Protein AF-A0A954M5F3-F1 (afdb_monomer_lite)

Structure (mmCIF, N/CA/C/O backbone):
data_AF-A0A954M5F3-F1
#
_entry.id   AF-A0A954M5F3-F1
#
loop_
_atom_site.group_PDB
_atom_site.id
_atom_site.type_symbol
_atom_site.label_atom_id
_atom_site.label_alt_id
_atom_site.label_comp_id
_atom_site.label_asym_id
_atom_site.label_entity_id
_atom_site.label_seq_id
_atom_site.pdbx_PDB_ins_code
_atom_site.Cartn_x
_atom_site.Cartn_y
_atom_site.Cartn_z
_atom_site.occupancy
_atom_site.B_iso_or_equiv
_atom_site.auth_seq_id
_atom_site.auth_comp_id
_atom_site.auth_asym_id
_atom_site.auth_atom_id
_atom_site.pdbx_PDB_model_num
ATOM 1 N N . MET A 1 1 ? 2.584 56.284 58.157 1.00 37.97 1 MET A N 1
ATOM 2 C CA . MET A 1 1 ? 2.270 57.717 57.967 1.00 37.97 1 MET A CA 1
ATOM 3 C C . MET A 1 1 ? 1.924 57.939 56.508 1.00 37.97 1 MET A C 1
ATOM 5 O O . MET A 1 1 ? 2.659 57.486 55.643 1.00 37.97 1 MET A O 1
ATOM 9 N N . ASN A 1 2 ? 0.748 58.523 56.285 1.00 37.66 2 ASN A N 1
ATOM 10 C CA . ASN A 1 2 ? 0.084 58.739 54.998 1.00 37.66 2 ASN A CA 1
ATOM 11 C C . ASN A 1 2 ? 0.812 59.746 54.096 1.00 37.66 2 ASN A C 1
ATOM 13 O O . ASN A 1 2 ? 1.402 60.685 54.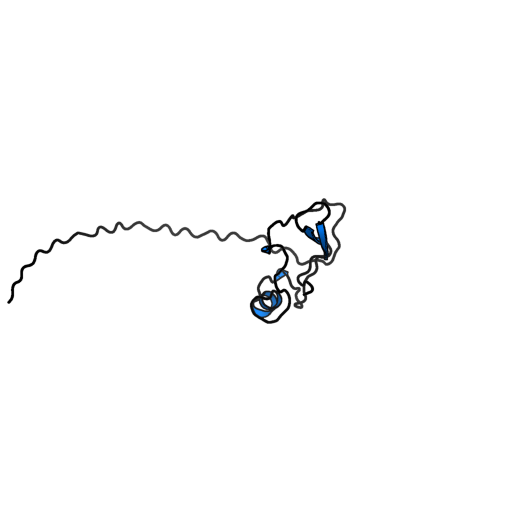619 1.00 37.66 2 ASN A O 1
ATOM 17 N N . CYS A 1 3 ? 0.663 59.585 52.773 1.00 41.09 3 CYS A N 1
ATOM 18 C CA . CYS A 1 3 ? 0.173 60.587 51.793 1.00 41.09 3 CYS A CA 1
ATOM 19 C C . CYS A 1 3 ? 0.577 60.130 50.375 1.00 41.09 3 CYS A C 1
ATOM 21 O O . CYS A 1 3 ? 1.760 60.043 50.076 1.00 41.09 3 CYS A O 1
ATOM 23 N N . ILE A 1 4 ? -0.336 59.643 49.521 1.00 51.84 4 ILE A N 1
ATOM 24 C CA . ILE A 1 4 ? -1.145 60.430 48.556 1.00 51.84 4 ILE A CA 1
ATOM 25 C C . ILE A 1 4 ? -0.235 61.398 47.770 1.00 51.84 4 ILE A C 1
ATOM 27 O O . ILE A 1 4 ? 0.339 62.308 48.353 1.00 51.84 4 ILE A O 1
ATOM 31 N N . THR A 1 5 ? -0.051 61.261 46.449 1.00 46.03 5 THR A N 1
ATOM 32 C CA . THR A 1 5 ? -0.895 61.962 45.459 1.00 46.03 5 THR A CA 1
ATOM 33 C C . THR A 1 5 ? -0.673 61.445 44.024 1.00 46.03 5 THR A C 1
ATOM 35 O O . THR A 1 5 ? 0.442 61.176 43.591 1.00 46.03 5 THR A O 1
ATOM 38 N N . ARG A 1 6 ? -1.795 61.348 43.303 1.00 52.12 6 ARG A N 1
ATOM 39 C CA . ARG A 1 6 ? -2.037 60.957 41.904 1.00 52.12 6 ARG A CA 1
ATOM 40 C C . ARG A 1 6 ? -1.247 61.769 40.866 1.00 52.12 6 ARG A C 1
ATOM 42 O O . ARG A 1 6 ? -1.208 62.988 40.998 1.00 52.12 6 ARG A O 1
ATOM 49 N N . ARG A 1 7 ? -0.882 61.148 39.732 1.00 55.53 7 ARG A N 1
ATOM 50 C CA . ARG A 1 7 ? -1.097 61.727 38.386 1.00 55.53 7 ARG A CA 1
ATOM 51 C C . ARG A 1 7 ? -1.461 60.640 37.375 1.00 55.53 7 ARG A C 1
ATOM 53 O O . ARG A 1 7 ? -0.730 59.685 37.152 1.00 55.53 7 ARG A O 1
ATOM 60 N N . ILE A 1 8 ? -2.651 60.822 36.821 1.00 56.78 8 ILE A N 1
ATOM 61 C CA . ILE A 1 8 ? -3.285 60.058 35.755 1.00 56.78 8 ILE A CA 1
ATOM 62 C C . ILE A 1 8 ? -2.664 60.539 34.440 1.00 56.78 8 ILE A C 1
ATOM 64 O O . ILE A 1 8 ? -2.683 61.738 34.173 1.00 56.78 8 ILE A O 1
ATOM 68 N N . ALA A 1 9 ? -2.129 59.628 33.632 1.00 51.31 9 ALA A N 1
ATOM 69 C CA . ALA A 1 9 ? -1.780 59.896 32.240 1.00 51.31 9 ALA A CA 1
ATOM 70 C C . ALA A 1 9 ? -2.332 58.754 31.381 1.00 51.31 9 ALA A C 1
ATOM 72 O O . ALA A 1 9 ? -1.705 57.721 31.159 1.00 51.31 9 ALA A O 1
ATOM 73 N N . THR A 1 10 ? -3.585 58.944 30.982 1.00 46.06 10 THR A N 1
ATOM 74 C CA . THR A 1 10 ? -4.350 58.133 30.040 1.00 46.06 10 THR A CA 1
ATOM 75 C C . THR A 1 10 ? -3.586 58.040 28.718 1.00 46.06 10 THR A C 1
ATOM 77 O O . THR A 1 10 ? -3.481 59.031 28.002 1.00 46.06 10 THR A O 1
ATOM 80 N N . THR A 1 11 ? -3.055 56.865 28.378 1.00 49.09 11 THR A N 1
ATOM 81 C CA . THR A 1 11 ? -2.537 56.615 27.025 1.00 49.09 11 THR A CA 1
ATOM 82 C C . THR A 1 11 ? -3.670 55.988 26.218 1.00 49.09 11 THR A C 1
ATOM 84 O O . THR A 1 11 ? -4.143 54.901 26.543 1.00 49.09 11 THR A O 1
ATOM 87 N N . ILE A 1 12 ? -4.178 56.729 25.236 1.00 56.12 12 ILE A N 1
ATOM 88 C CA . ILE A 1 12 ? -5.310 56.340 24.391 1.00 56.12 12 ILE A CA 1
ATOM 89 C C . ILE A 1 12 ? -4.874 55.185 23.479 1.00 56.12 12 ILE A C 1
ATOM 91 O O . ILE A 1 12 ? -3.973 55.332 22.658 1.00 56.12 12 ILE A O 1
ATOM 95 N N . LEU A 1 13 ? -5.530 54.037 23.639 1.00 48.88 13 LEU A N 1
ATOM 96 C CA . LEU A 1 13 ? -5.411 52.863 22.781 1.00 48.88 13 LEU A CA 1
ATOM 97 C C . LEU A 1 13 ? -6.199 53.109 21.483 1.00 48.88 13 LEU A C 1
ATOM 99 O O . LEU A 1 13 ? -7.428 53.092 21.493 1.00 48.88 13 LEU A O 1
ATOM 103 N N . ALA A 1 14 ? -5.508 53.339 20.367 1.00 50.41 14 ALA A N 1
ATOM 104 C CA . ALA A 1 14 ? -6.129 53.377 19.045 1.00 50.41 14 ALA A CA 1
ATOM 105 C C . ALA A 1 14 ? -6.202 51.949 18.472 1.00 50.41 14 ALA A C 1
ATOM 107 O O . ALA A 1 14 ? -5.208 51.419 17.981 1.00 50.41 14 ALA A O 1
ATOM 108 N N . ILE A 1 15 ? -7.373 51.310 18.554 1.00 56.50 15 ILE A N 1
ATOM 109 C CA . ILE A 1 15 ? -7.648 50.030 17.885 1.00 56.50 15 ILE A CA 1
ATOM 110 C C . ILE A 1 15 ? -8.109 50.341 16.458 1.00 56.50 15 ILE A C 1
ATOM 112 O O . ILE A 1 15 ? -9.234 50.790 16.245 1.00 56.50 15 ILE A O 1
ATOM 116 N N . ALA A 1 16 ? -7.235 50.123 15.476 1.00 57.59 16 ALA A N 1
ATOM 117 C CA . ALA A 1 16 ? -7.603 50.164 14.066 1.00 57.59 16 ALA A CA 1
ATOM 118 C C . ALA A 1 16 ? -8.442 48.921 13.720 1.00 57.59 16 ALA A C 1
ATOM 120 O O . ALA A 1 16 ? -7.958 47.791 13.791 1.00 57.59 16 ALA A O 1
ATOM 121 N N . LEU A 1 17 ? -9.710 49.129 13.361 1.00 54.84 17 LEU A N 1
ATOM 122 C CA . LEU A 1 17 ? -10.633 48.081 12.932 1.00 54.84 17 LEU A CA 1
ATOM 123 C C . LEU A 1 17 ? -10.321 47.699 11.471 1.00 54.84 17 LEU A C 1
ATOM 125 O O . LEU A 1 17 ? -10.834 48.310 10.538 1.00 54.84 17 LEU A O 1
ATOM 129 N N . PHE A 1 18 ? -9.442 46.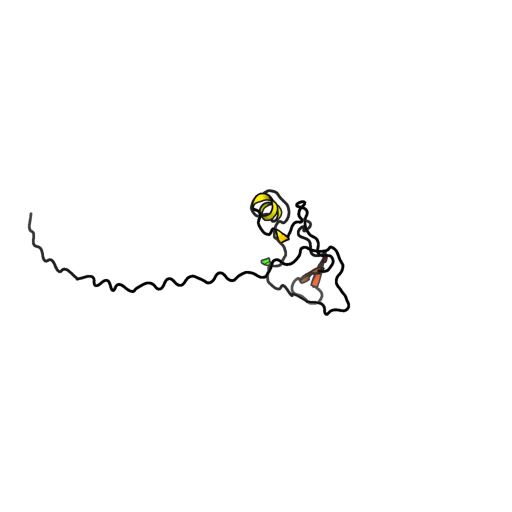717 11.265 1.00 54.72 18 PHE A N 1
ATOM 130 C CA . PHE A 1 18 ? -9.220 46.114 9.946 1.00 54.72 18 PHE A CA 1
ATOM 131 C C . PHE A 1 18 ? -10.348 45.109 9.646 1.00 54.72 18 PHE A C 1
ATOM 133 O O . PHE A 1 18 ? -10.530 44.170 10.425 1.00 54.72 18 PHE A O 1
ATOM 140 N N . PRO A 1 19 ? -11.113 45.256 8.547 1.00 51.34 19 PRO A N 1
ATOM 141 C CA . PRO A 1 19 ? -12.102 44.262 8.158 1.00 51.34 19 PRO A CA 1
ATOM 142 C C . PRO A 1 19 ? -11.376 42.986 7.724 1.00 51.34 19 PRO A C 1
ATOM 144 O O . PRO A 1 19 ? -10.662 42.959 6.722 1.00 51.34 19 PRO A O 1
ATOM 147 N N . SER A 1 20 ? -11.537 41.933 8.522 1.00 59.94 20 SER A N 1
ATOM 148 C CA . SER A 1 20 ? -10.996 40.608 8.240 1.00 59.94 20 SER A CA 1
ATOM 149 C C . SER A 1 20 ? -11.688 40.043 6.997 1.00 59.94 20 SER A C 1
ATOM 151 O O . SER A 1 20 ? -12.864 39.679 7.044 1.00 59.94 20 SER A O 1
ATOM 153 N N . LEU A 1 21 ? -10.974 40.003 5.868 1.00 57.16 21 LEU A N 1
ATOM 154 C CA . LEU A 1 21 ? -11.372 39.207 4.711 1.00 57.16 21 LEU A CA 1
ATOM 155 C C . LEU A 1 21 ? -11.446 37.742 5.154 1.00 57.16 21 LEU A C 1
ATOM 157 O O . LEU A 1 21 ? -10.421 37.109 5.407 1.00 57.16 21 LEU A O 1
ATOM 161 N N . LEU A 1 22 ? -12.662 37.202 5.237 1.00 58.34 22 LEU A N 1
ATOM 162 C CA . LEU A 1 22 ? -12.898 35.769 5.372 1.00 58.34 22 LEU A CA 1
ATOM 163 C C . LEU A 1 22 ? -12.453 35.083 4.075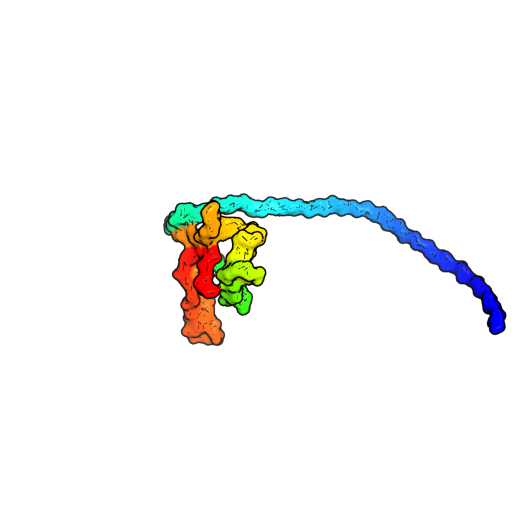 1.00 58.34 22 LEU A C 1
ATOM 165 O O . LEU A 1 22 ? -13.228 34.902 3.138 1.00 58.34 22 LEU A O 1
ATOM 169 N N . VAL A 1 23 ? -11.172 34.728 4.013 1.00 61.81 23 VAL A N 1
ATOM 170 C CA . VAL A 1 23 ? -10.645 33.791 3.024 1.00 61.81 23 VAL A CA 1
ATOM 171 C C . VAL A 1 23 ? -11.178 32.416 3.410 1.00 61.81 23 VAL A C 1
ATOM 173 O O . VAL A 1 23 ? -10.668 31.776 4.327 1.00 61.81 23 VAL A O 1
ATOM 176 N N . PHE A 1 24 ? -12.236 31.967 2.740 1.00 60.38 24 PHE A N 1
ATOM 177 C CA . PHE A 1 24 ? -12.631 30.565 2.789 1.00 60.38 24 PHE A CA 1
ATOM 178 C C . PHE A 1 24 ? -11.531 29.753 2.092 1.00 60.38 24 PHE A C 1
ATOM 180 O O . PHE A 1 24 ? -11.301 29.978 0.900 1.00 60.38 24 PHE A O 1
ATOM 187 N N . PRO A 1 25 ? -10.822 28.828 2.769 1.00 60.31 25 PRO A N 1
ATOM 188 C CA . PRO A 1 25 ? -9.984 27.882 2.053 1.00 60.31 25 PRO A CA 1
ATOM 189 C C . PRO A 1 25 ? -10.883 27.075 1.116 1.00 60.31 25 PRO A C 1
ATOM 191 O O . PRO A 1 25 ? -11.773 26.350 1.565 1.00 60.31 25 PRO A O 1
ATOM 194 N N . ALA A 1 26 ? -10.661 27.219 -0.191 1.00 58.88 26 ALA A N 1
ATOM 195 C CA . ALA A 1 26 ? -11.205 26.306 -1.178 1.00 58.88 26 ALA A CA 1
ATOM 196 C C . ALA A 1 26 ? -10.773 24.894 -0.768 1.00 58.88 26 ALA A C 1
ATOM 198 O O . ALA A 1 26 ? -9.586 24.559 -0.786 1.00 58.88 26 ALA A O 1
ATOM 199 N N . ARG A 1 27 ? -11.734 24.082 -0.323 1.00 57.06 27 ARG A N 1
ATOM 200 C CA . ARG A 1 27 ? -11.515 22.661 -0.084 1.00 57.06 27 ARG A CA 1
ATOM 201 C C . ARG A 1 27 ? -11.195 22.062 -1.443 1.00 57.06 27 ARG A C 1
ATOM 203 O O . ARG A 1 27 ? -12.077 21.976 -2.289 1.00 57.06 27 ARG A O 1
ATOM 210 N N . ALA A 1 28 ? -9.930 21.713 -1.659 1.00 55.28 28 ALA A N 1
ATOM 211 C CA . ALA A 1 28 ? -9.542 20.916 -2.808 1.00 55.28 28 ALA A CA 1
ATOM 212 C C . ALA A 1 28 ? -10.421 19.658 -2.804 1.00 55.28 28 ALA A C 1
ATOM 214 O O . ALA A 1 28 ? -10.374 18.874 -1.852 1.00 55.28 28 ALA A O 1
ATOM 215 N N . GLU A 1 29 ? -11.272 19.504 -3.819 1.00 55.38 29 GLU A N 1
ATOM 216 C CA . GLU A 1 29 ? -11.899 18.219 -4.097 1.00 55.38 29 GLU A CA 1
ATOM 217 C C . GLU A 1 29 ? -10.755 17.243 -4.355 1.00 55.38 29 GLU A C 1
ATOM 219 O O . GLU A 1 29 ? -9.974 17.393 -5.298 1.00 55.38 29 GLU A O 1
ATOM 224 N N . GLY A 1 30 ? -10.584 16.303 -3.423 1.00 58.03 30 GLY A N 1
ATOM 225 C CA . GLY A 1 30 ? -9.626 15.222 -3.579 1.00 58.03 30 GLY A CA 1
ATOM 226 C C . GLY A 1 30 ? -9.919 14.443 -4.864 1.00 58.03 30 GLY A C 1
ATOM 227 O O . GLY A 1 30 ? -11.030 14.523 -5.392 1.00 58.03 30 GLY A O 1
ATOM 228 N N . PRO A 1 31 ? -8.932 13.696 -5.385 1.00 53.72 31 PRO A N 1
ATOM 229 C CA . PRO A 1 31 ? -9.111 12.907 -6.598 1.00 53.72 31 PRO A CA 1
ATOM 230 C C . PRO A 1 31 ? -10.391 12.070 -6.509 1.00 53.72 31 PRO A C 1
ATOM 232 O O . PRO A 1 31 ? -10.685 11.512 -5.449 1.00 53.72 31 PRO A O 1
ATOM 235 N N . SER A 1 32 ? -11.140 12.000 -7.620 1.00 58.44 32 SER A N 1
ATOM 236 C CA . SER A 1 32 ? -12.315 11.133 -7.755 1.00 58.44 32 SER A CA 1
ATOM 237 C C . SER A 1 32 ? -11.993 9.767 -7.166 1.00 58.44 32 SER A C 1
ATOM 239 O O . SER A 1 32 ? -10.921 9.234 -7.471 1.00 58.44 32 SER A O 1
ATOM 241 N N . ALA A 1 33 ? -12.891 9.224 -6.340 1.00 66.69 33 ALA A N 1
ATOM 242 C CA . ALA A 1 33 ? -12.733 7.893 -5.768 1.00 66.69 33 ALA A CA 1
ATOM 243 C C . ALA A 1 33 ? -12.259 6.931 -6.867 1.00 66.69 33 ALA A C 1
ATOM 245 O O . ALA A 1 33 ? -12.926 6.768 -7.892 1.00 66.69 33 A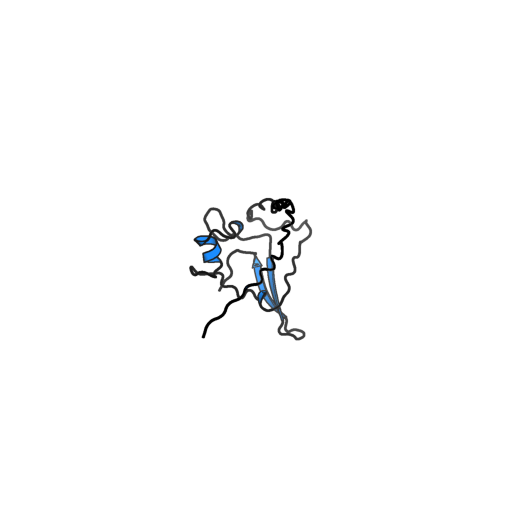LA A O 1
ATOM 246 N N . LEU A 1 34 ? -11.044 6.399 -6.706 1.00 71.75 34 LEU A N 1
ATOM 247 C CA . LEU A 1 34 ? -10.535 5.392 -7.626 1.00 71.75 34 LEU A CA 1
ATOM 248 C C . LEU A 1 34 ? -11.457 4.175 -7.513 1.00 71.75 34 LEU A C 1
ATOM 250 O O . LEU A 1 34 ? -11.897 3.877 -6.402 1.00 71.75 34 LEU A O 1
ATOM 254 N N . PRO A 1 35 ? -11.761 3.493 -8.628 1.00 80.25 35 PRO A N 1
ATOM 255 C CA . PRO A 1 35 ? -12.557 2.282 -8.560 1.00 80.25 35 PRO A CA 1
ATOM 256 C C . PRO A 1 35 ? -11.838 1.244 -7.699 1.00 80.25 35 PRO A C 1
ATOM 258 O O . PRO A 1 35 ? -10.600 1.170 -7.701 1.00 80.25 35 PRO A O 1
ATOM 261 N N . ASP A 1 36 ? -12.626 0.440 -6.994 1.00 83.44 36 ASP A N 1
ATOM 262 C CA . ASP A 1 36 ? -12.098 -0.679 -6.233 1.00 83.44 36 ASP A CA 1
ATOM 263 C C . ASP A 1 36 ? -11.355 -1.664 -7.147 1.00 83.44 36 ASP A C 1
ATOM 265 O O . ASP A 1 36 ? -11.605 -1.721 -8.359 1.00 83.44 36 ASP A O 1
ATOM 269 N N . PRO A 1 37 ? -10.410 -2.441 -6.593 1.00 87.50 37 PRO A N 1
ATOM 270 C CA . PRO A 1 37 ? -9.662 -3.420 -7.368 1.00 87.50 37 PRO A CA 1
ATOM 271 C C . PRO A 1 37 ? -10.595 -4.428 -8.041 1.00 87.50 37 PRO A C 1
ATOM 273 O O . PRO A 1 37 ? -11.338 -5.137 -7.372 1.00 87.50 37 PRO A O 1
ATOM 276 N N . ASP A 1 38 ? -10.503 -4.554 -9.364 1.00 87.69 38 ASP A N 1
ATOM 277 C CA . ASP A 1 38 ? -11.355 -5.456 -10.151 1.00 87.69 38 ASP A CA 1
ATOM 278 C C . ASP A 1 38 ? -10.864 -6.918 -10.164 1.00 87.69 38 ASP A C 1
ATOM 280 O O . ASP A 1 38 ? -11.440 -7.775 -10.837 1.00 87.69 38 ASP A O 1
ATOM 284 N N . GLY A 1 39 ? -9.774 -7.203 -9.444 1.00 88.94 39 GLY A N 1
ATOM 285 C CA . GLY A 1 39 ? -9.148 -8.521 -9.351 1.00 88.94 39 GLY A CA 1
ATOM 286 C C . GLY A 1 39 ? -8.417 -8.975 -10.618 1.00 88.94 39 GLY A C 1
ATOM 287 O O . GLY A 1 39 ? -7.897 -10.092 -10.640 1.00 88.94 39 GLY A O 1
ATOM 288 N N . LYS A 1 40 ? -8.348 -8.147 -11.667 1.00 92.19 40 LYS A N 1
ATOM 289 C CA . LYS A 1 40 ? -7.693 -8.509 -12.926 1.00 92.19 40 LYS A CA 1
ATOM 290 C C . LYS A 1 40 ? -6.194 -8.202 -12.883 1.00 92.19 40 LYS A C 1
ATOM 292 O O . LYS A 1 40 ? -5.758 -7.297 -12.170 1.00 92.19 40 LYS A O 1
ATOM 297 N N . PRO A 1 41 ? -5.379 -8.951 -13.646 1.00 92.75 41 PRO A N 1
ATOM 298 C CA . PRO A 1 41 ? -3.970 -8.629 -13.804 1.00 92.75 41 PRO A CA 1
ATOM 299 C C . PRO A 1 41 ? -3.778 -7.332 -14.599 1.00 92.75 41 PRO A C 1
ATOM 301 O O . PRO A 1 41 ? -4.643 -6.917 -15.371 1.00 92.75 41 PRO A O 1
ATOM 304 N N . ALA A 1 42 ? -2.602 -6.725 -14.446 1.00 91.75 42 ALA A N 1
ATOM 305 C CA . ALA A 1 42 ? -2.217 -5.547 -15.213 1.00 91.75 42 ALA A CA 1
ATOM 306 C C . ALA A 1 42 ? -2.190 -5.830 -16.727 1.00 91.75 42 ALA A C 1
ATOM 308 O O . ALA A 1 42 ? -1.716 -6.876 -17.175 1.00 91.75 42 ALA A O 1
ATOM 309 N N . ASP A 1 43 ? -2.632 -4.855 -17.520 1.00 93.69 43 ASP A N 1
ATOM 310 C CA . ASP A 1 43 ? -2.473 -4.871 -18.972 1.00 93.69 43 ASP A CA 1
ATOM 311 C C . ASP A 1 43 ? -1.009 -4.603 -19.354 1.00 93.69 43 ASP A C 1
ATOM 313 O O . ASP A 1 43 ? -0.521 -3.472 -19.298 1.00 93.69 43 ASP A O 1
ATOM 317 N N . MET A 1 44 ? -0.318 -5.664 -19.769 1.00 93.25 44 MET A N 1
ATOM 318 C CA . MET A 1 44 ? 1.104 -5.635 -20.117 1.00 93.25 44 MET A CA 1
ATOM 319 C C . MET A 1 44 ? 1.398 -4.949 -21.461 1.00 93.25 44 MET A C 1
ATOM 321 O O . MET A 1 44 ? 2.565 -4.750 -21.791 1.00 93.25 44 MET A O 1
ATOM 325 N N . SER A 1 45 ? 0.375 -4.574 -22.240 1.00 96.50 45 SER A N 1
ATOM 326 C CA . SER A 1 45 ? 0.547 -3.751 -23.447 1.00 96.50 45 SER A CA 1
ATOM 327 C C . SER A 1 45 ? 0.803 -2.277 -23.118 1.00 96.50 45 SER A C 1
ATOM 329 O O . SER A 1 45 ? 1.295 -1.515 -23.956 1.00 96.50 45 SER A O 1
ATOM 331 N N . ARG A 1 46 ? 0.485 -1.864 -21.886 1.00 95.56 46 ARG A N 1
ATOM 332 C CA . ARG A 1 46 ? 0.646 -0.492 -21.412 1.00 95.56 46 ARG A CA 1
ATOM 333 C C . ARG A 1 46 ? 1.965 -0.322 -20.657 1.00 95.56 46 ARG A C 1
ATOM 335 O O . ARG A 1 46 ? 2.451 -1.260 -20.028 1.00 95.56 46 ARG A O 1
ATOM 342 N N . PRO A 1 47 ? 2.535 0.896 -20.646 1.00 96.81 47 PRO A N 1
ATOM 343 C CA . PRO A 1 47 ? 3.713 1.178 -19.839 1.00 96.81 47 PRO A CA 1
ATOM 344 C C . PRO A 1 47 ? 3.468 0.950 -18.344 1.00 96.81 47 PRO A C 1
ATOM 346 O O . PRO A 1 47 ? 2.443 1.365 -17.794 1.00 96.81 47 PRO A O 1
ATOM 349 N N . VAL A 1 48 ? 4.459 0.360 -17.676 1.00 94.38 48 VAL A N 1
ATOM 350 C CA . VAL A 1 48 ? 4.475 0.189 -16.219 1.00 94.38 48 VAL A CA 1
ATOM 351 C C . VAL A 1 48 ? 4.722 1.537 -15.541 1.00 94.38 48 VAL A C 1
ATOM 353 O O . VAL A 1 48 ? 5.639 2.272 -15.907 1.00 94.38 48 VAL A O 1
ATOM 356 N N . LYS A 1 49 ? 3.929 1.849 -14.511 1.00 93.94 49 LYS A N 1
ATOM 357 C CA . LYS A 1 49 ? 4.169 2.996 -13.626 1.00 93.94 49 LYS A CA 1
ATOM 358 C C . LYS A 1 49 ? 4.970 2.540 -12.413 1.00 93.94 49 LYS A C 1
ATOM 360 O O . LYS A 1 49 ? 4.546 1.632 -11.704 1.00 93.94 49 LYS A O 1
ATOM 365 N N . VAL A 1 50 ? 6.109 3.185 -12.172 1.00 95.00 50 VAL A N 1
ATOM 366 C CA . VAL A 1 50 ? 7.002 2.860 -11.054 1.00 95.00 50 VAL A CA 1
ATOM 367 C C . VAL A 1 50 ? 6.984 4.004 -10.048 1.00 95.00 50 VAL A C 1
ATOM 369 O O . VAL A 1 50 ? 7.322 5.137 -10.384 1.00 95.00 50 VAL A O 1
ATOM 372 N N . TYR A 1 51 ? 6.602 3.691 -8.812 1.00 94.50 51 TYR A N 1
ATOM 373 C CA . TYR A 1 51 ? 6.630 4.618 -7.685 1.00 94.50 51 TYR A CA 1
ATOM 374 C C . TYR A 1 51 ? 7.752 4.196 -6.745 1.00 94.50 51 TYR A C 1
ATOM 376 O O . TYR A 1 51 ? 7.713 3.108 -6.172 1.00 94.50 51 TYR A O 1
ATOM 384 N N . ILE A 1 52 ? 8.769 5.043 -6.618 1.00 92.44 52 ILE A N 1
ATOM 385 C CA . ILE A 1 52 ? 9.929 4.768 -5.774 1.00 92.44 52 ILE A CA 1
ATOM 386 C C . ILE A 1 52 ? 9.724 5.478 -4.441 1.00 92.44 52 ILE A C 1
ATOM 388 O O . ILE A 1 52 ? 9.729 6.705 -4.364 1.00 92.44 52 ILE A O 1
ATOM 392 N N . LEU A 1 53 ? 9.538 4.684 -3.393 1.00 90.06 53 LEU A N 1
ATOM 393 C CA . LEU A 1 53 ? 9.450 5.152 -2.019 1.00 90.06 53 LEU A CA 1
ATOM 394 C C . LEU A 1 53 ? 10.834 5.009 -1.380 1.00 90.06 53 LEU A C 1
ATOM 396 O O . LEU A 1 53 ? 11.366 3.907 -1.274 1.00 90.06 53 LEU A O 1
ATOM 400 N N . MET A 1 54 ? 11.435 6.127 -0.982 1.00 87.50 54 MET A N 1
ATOM 401 C CA . MET A 1 54 ? 12.774 6.165 -0.393 1.00 87.50 54 MET A CA 1
ATOM 402 C C . MET A 1 54 ? 12.766 6.983 0.891 1.00 87.50 54 MET A C 1
ATOM 404 O O . MET A 1 54 ? 12.085 8.001 0.991 1.00 87.50 54 MET A O 1
ATOM 408 N N . GLY A 1 55 ? 13.545 6.543 1.873 1.00 85.38 55 GLY A N 1
ATOM 409 C CA . GLY A 1 55 ? 13.665 7.208 3.162 1.00 85.38 55 GLY A CA 1
ATOM 410 C C . GLY A 1 55 ? 14.505 6.397 4.141 1.00 85.38 55 GLY A C 1
ATOM 411 O O . GLY A 1 55 ? 15.089 5.376 3.781 1.00 85.38 55 GLY A O 1
ATOM 412 N N . GLN A 1 56 ? 14.569 6.873 5.382 1.00 81.44 56 GLN A N 1
ATOM 413 C CA . GLN A 1 56 ? 15.222 6.173 6.491 1.00 81.44 56 GLN A CA 1
ATOM 414 C C . GLN A 1 56 ? 14.239 5.205 7.185 1.00 81.44 56 GLN A C 1
ATOM 416 O O . GLN A 1 56 ? 13.384 4.601 6.538 1.00 81.44 56 GLN A O 1
ATOM 421 N N . SER A 1 57 ? 14.350 5.050 8.508 1.00 79.50 57 SER A N 1
ATOM 422 C CA . SER A 1 57 ? 13.674 4.019 9.308 1.00 79.50 57 SER A CA 1
ATOM 423 C C . SER A 1 57 ? 12.153 3.964 9.147 1.00 79.50 57 SER A C 1
ATOM 425 O O . SER A 1 57 ? 11.582 2.882 9.223 1.00 79.50 57 SER A O 1
ATOM 427 N N . ASN A 1 58 ? 11.491 5.088 8.865 1.00 71.81 58 ASN A N 1
ATOM 428 C CA . ASN A 1 58 ? 10.030 5.130 8.721 1.00 71.81 58 ASN A CA 1
ATOM 429 C C . ASN A 1 58 ? 9.518 4.455 7.435 1.00 71.81 58 ASN A C 1
ATOM 431 O O . ASN A 1 58 ? 8.325 4.192 7.331 1.00 71.81 58 ASN A O 1
ATOM 435 N N . MET A 1 59 ? 10.401 4.143 6.479 1.00 80.44 59 MET A N 1
ATOM 436 C CA . MET A 1 59 ? 10.066 3.373 5.273 1.00 80.44 59 MET A CA 1
ATOM 437 C C . MET A 1 59 ? 10.258 1.859 5.463 1.00 80.44 59 MET A C 1
ATOM 439 O O . MET A 1 59 ? 9.902 1.074 4.593 1.00 80.44 59 MET A O 1
ATOM 443 N N . LEU A 1 60 ? 10.800 1.414 6.603 1.00 72.81 60 LEU A N 1
ATOM 444 C CA . LEU A 1 60 ? 11.100 -0.002 6.855 1.00 72.81 60 LEU A CA 1
ATOM 445 C C . LEU A 1 60 ? 9.868 -0.842 7.234 1.00 72.81 60 LEU A C 1
ATOM 447 O O . LEU A 1 60 ? 10.028 -1.928 7.781 1.00 72.81 60 LEU A O 1
ATOM 451 N N . GLU A 1 61 ? 8.658 -0.341 6.967 1.00 73.69 61 GLU A N 1
ATOM 452 C CA . GLU A 1 61 ? 7.390 -1.032 7.241 1.00 73.69 61 GLU A CA 1
ATOM 453 C C . GLU A 1 61 ? 7.252 -1.494 8.716 1.00 73.69 61 GLU A C 1
ATOM 455 O O . GLU A 1 61 ? 6.584 -2.477 9.001 1.00 73.69 61 GLU A O 1
ATOM 460 N N . MET A 1 62 ? 7.845 -0.774 9.685 1.00 75.69 62 MET A N 1
ATOM 461 C CA . MET A 1 62 ? 7.784 -1.105 11.129 1.00 75.69 62 MET A CA 1
ATOM 462 C C . MET A 1 62 ? 6.418 -0.818 11.790 1.00 75.69 62 MET A C 1
ATOM 464 O O . MET A 1 62 ? 6.290 -0.876 13.014 1.00 75.69 62 MET A O 1
ATOM 468 N N . GLY A 1 63 ? 5.406 -0.456 11.003 1.00 80.56 63 GLY A N 1
ATOM 469 C CA . GLY A 1 63 ? 4.049 -0.242 11.493 1.00 80.56 63 GLY A CA 1
ATOM 470 C C . GLY A 1 63 ? 3.372 -1.569 11.820 1.00 80.56 63 GLY A C 1
ATOM 471 O O . GLY A 1 63 ? 3.551 -2.557 11.113 1.00 80.56 63 GLY A O 1
ATOM 472 N N . LYS A 1 64 ? 2.560 -1.594 12.878 1.00 86.69 64 LYS A N 1
ATOM 473 C CA . LYS A 1 64 ? 1.801 -2.788 13.244 1.00 86.69 64 LYS A CA 1
ATOM 474 C C . LYS A 1 64 ? 0.520 -2.860 12.418 1.00 86.69 64 LYS A C 1
ATOM 476 O O . LYS A 1 64 ? -0.367 -2.020 12.567 1.00 86.69 64 LYS A O 1
ATOM 481 N N . VAL A 1 65 ? 0.417 -3.860 11.548 1.00 86.69 65 VAL A N 1
ATOM 482 C CA . VAL A 1 65 ? -0.760 -4.010 10.683 1.00 86.69 65 VAL A CA 1
ATOM 483 C C . VAL A 1 65 ? -1.920 -4.647 11.445 1.00 86.69 65 VAL A C 1
ATOM 485 O O . VAL A 1 65 ? -3.007 -4.076 11.483 1.00 86.69 65 VAL A O 1
ATOM 488 N N . GLY A 1 66 ? -1.680 -5.796 12.080 1.00 87.44 66 GLY A N 1
ATOM 489 C CA . GLY A 1 66 ? -2.719 -6.567 12.764 1.00 87.44 66 GLY A CA 1
ATOM 490 C C . GLY A 1 66 ? -2.961 -6.156 14.217 1.00 87.44 66 GLY A C 1
ATOM 491 O O . GLY A 1 66 ? -2.029 -5.784 14.937 1.00 87.44 66 GLY A O 1
ATOM 492 N N . GLY A 1 67 ? -4.200 -6.305 14.676 1.00 87.06 67 GLY A N 1
ATOM 493 C CA . GLY A 1 67 ? -4.619 -6.089 16.057 1.00 87.06 67 GLY A CA 1
ATOM 494 C C . GLY A 1 67 ? -5.842 -5.186 16.196 1.00 87.06 67 GLY A C 1
ATOM 495 O O . GLY A 1 67 ? -6.209 -4.427 15.311 1.00 87.06 67 GLY A O 1
ATOM 496 N N . ASP A 1 68 ? -6.465 -5.267 17.363 1.00 86.44 68 ASP A N 1
ATOM 497 C CA . ASP A 1 68 ? -7.651 -4.505 17.759 1.00 86.44 68 ASP A CA 1
ATOM 498 C C . ASP A 1 68 ? -7.317 -3.241 18.563 1.00 86.44 68 ASP A C 1
ATOM 500 O O . ASP A 1 68 ? -8.206 -2.456 18.885 1.00 86.44 68 ASP A O 1
ATOM 504 N N . LYS A 1 69 ? -6.040 -3.040 18.904 1.00 90.44 69 LYS A N 1
ATOM 505 C CA . LYS A 1 69 ? -5.571 -1.907 19.707 1.00 90.44 69 LYS A CA 1
ATOM 506 C C . LYS A 1 69 ? -5.338 -0.667 18.854 1.00 90.44 69 LYS A C 1
ATOM 508 O O . LYS A 1 69 ? -4.874 -0.763 17.714 1.00 90.44 69 LYS A O 1
ATOM 513 N N . GLU A 1 70 ? -5.557 0.489 19.471 1.00 91.69 70 GLU A N 1
ATOM 514 C CA . GLU A 1 70 ? -5.173 1.789 18.927 1.00 91.69 70 GLU A CA 1
ATOM 515 C C . GLU A 1 70 ? -3.699 1.778 18.478 1.00 91.69 70 GLU A C 1
ATOM 517 O O . GLU A 1 70 ? -2.827 1.193 19.131 1.00 91.69 70 GLU A O 1
ATOM 522 N N . GLY A 1 71 ? -3.433 2.382 17.318 1.00 88.38 71 GLY A N 1
ATOM 523 C CA . GLY A 1 71 ? -2.111 2.390 16.683 1.00 88.38 71 GLY A CA 1
ATOM 524 C C . GLY A 1 71 ? -1.840 1.231 15.716 1.00 88.38 71 GLY A C 1
ATOM 525 O O . GLY A 1 71 ? -0.760 1.184 15.128 1.00 88.38 71 GLY A O 1
ATOM 526 N N . THR A 1 72 ? -2.795 0.318 15.516 1.00 91.50 72 THR A N 1
ATOM 527 C CA . THR A 1 72 ? -2.732 -0.706 14.457 1.00 91.50 72 THR A CA 1
ATOM 528 C C . THR A 1 72 ? -3.524 -0.292 13.217 1.00 91.50 72 THR A C 1
ATOM 530 O O . THR A 1 72 ? -4.494 0.464 13.313 1.00 91.50 72 THR A O 1
ATOM 533 N N . LEU A 1 73 ? -3.131 -0.796 12.042 1.00 91.00 73 LEU A N 1
ATOM 534 C CA . LEU A 1 73 ? -3.880 -0.536 10.808 1.00 91.00 73 LEU A CA 1
ATOM 535 C C . LEU A 1 73 ? -5.277 -1.174 10.852 1.00 91.00 73 LEU A C 1
ATOM 537 O O . LEU A 1 73 ? -6.241 -0.548 10.422 1.00 91.00 73 LEU A O 1
ATOM 541 N N . GLU A 1 74 ? -5.404 -2.383 11.407 1.00 91.44 74 GLU A N 1
ATOM 542 C CA . GLU A 1 74 ? -6.695 -3.061 11.587 1.00 91.44 74 GLU A CA 1
ATOM 543 C C . GLU A 1 74 ? -7.675 -2.245 12.435 1.00 91.44 74 GLU A C 1
ATOM 545 O O . GLU A 1 74 ? -8.818 -2.070 12.013 1.00 91.44 74 GLU A O 1
ATOM 550 N N . HIS A 1 75 ? -7.236 -1.688 13.567 1.00 92.69 75 HIS A N 1
ATOM 551 C CA . HIS A 1 75 ? -8.072 -0.809 14.388 1.00 92.69 75 HIS A CA 1
ATOM 552 C C . HIS A 1 75 ? -8.476 0.468 13.638 1.00 92.69 75 HIS A C 1
ATOM 554 O O . HIS A 1 75 ? -9.655 0.822 13.600 1.00 92.69 75 HIS A O 1
ATOM 560 N N . ALA A 1 76 ? -7.523 1.130 12.974 1.00 93.31 76 ALA A N 1
ATOM 561 C CA . ALA A 1 76 ? -7.806 2.351 12.220 1.00 93.31 76 ALA A CA 1
ATOM 562 C C . ALA A 1 76 ? -8.855 2.121 11.118 1.00 93.31 76 ALA A C 1
ATOM 564 O O . ALA A 1 76 ? -9.726 2.961 10.903 1.00 93.31 76 ALA A O 1
ATOM 565 N N . VAL A 1 77 ? -8.796 0.977 10.433 1.00 93.06 77 VAL A N 1
ATOM 566 C CA . VAL A 1 77 ? -9.717 0.665 9.333 1.00 93.06 77 VAL A CA 1
ATOM 567 C C . VAL A 1 77 ? -11.065 0.167 9.842 1.00 93.06 77 VAL A C 1
ATOM 569 O 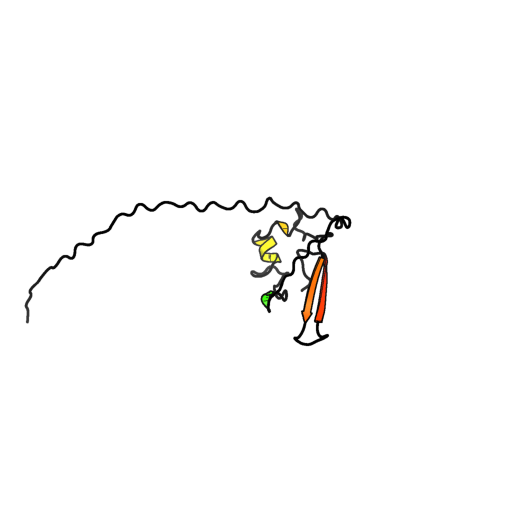O . VAL A 1 77 ? -12.103 0.691 9.446 1.00 93.06 77 VAL A O 1
ATOM 572 N N . LYS A 1 78 ? -11.070 -0.826 10.738 1.00 89.62 78 LYS A N 1
ATOM 573 C CA . LYS A 1 78 ? -12.297 -1.529 11.145 1.00 89.62 78 LYS A CA 1
ATOM 574 C C . LYS A 1 78 ? -13.035 -0.861 12.301 1.00 89.62 78 LYS A C 1
ATOM 576 O O . LYS A 1 78 ? -14.251 -0.994 12.384 1.00 89.62 78 LYS A O 1
ATOM 581 N N . SER A 1 79 ? -12.328 -0.172 13.196 1.00 92.50 79 SER A N 1
ATOM 582 C CA . SER A 1 79 ? -12.924 0.478 14.372 1.00 92.50 79 SER A CA 1
ATOM 583 C C . SER A 1 79 ? -13.122 1.978 14.170 1.00 92.50 79 SER A C 1
ATOM 585 O O . SER A 1 79 ? -14.161 2.505 14.555 1.00 92.50 79 SER A O 1
ATOM 587 N N . GLU A 1 80 ? -12.164 2.666 13.541 1.00 93.75 80 GLU A N 1
ATOM 588 C CA . GLU A 1 80 ? -12.240 4.121 13.319 1.00 93.75 80 GLU A CA 1
ATOM 589 C C . GLU A 1 80 ? -12.781 4.515 11.931 1.00 93.75 80 GLU A C 1
ATOM 591 O O . GLU A 1 80 ? -13.008 5.698 11.678 1.00 93.75 80 GLU A O 1
ATOM 596 N N . GLY A 1 81 ? -12.975 3.557 11.016 1.00 90.75 81 GLY A N 1
ATOM 597 C CA . GLY A 1 81 ? -13.495 3.813 9.666 1.00 90.75 81 GLY A CA 1
ATOM 598 C C . GLY A 1 81 ? -12.542 4.598 8.754 1.00 90.75 81 GLY A C 1
ATOM 599 O O . GLY A 1 81 ? -12.975 5.205 7.772 1.00 90.75 81 GLY A O 1
ATOM 600 N N . LYS A 1 82 ? -11.242 4.633 9.072 1.00 91.88 82 LYS A N 1
ATOM 601 C CA . LYS A 1 82 ? -10.227 5.289 8.239 1.00 91.88 82 LYS A CA 1
ATOM 602 C C . LYS A 1 82 ? -9.853 4.404 7.055 1.00 91.88 82 LYS A C 1
ATOM 604 O O . LYS A 1 82 ? -9.891 3.184 7.131 1.00 91.88 82 LYS A O 1
ATOM 609 N N . TYR A 1 83 ? -9.418 5.036 5.967 1.00 91.06 83 TYR A N 1
ATOM 610 C CA . TYR A 1 83 ? -8.931 4.345 4.766 1.00 91.06 83 TYR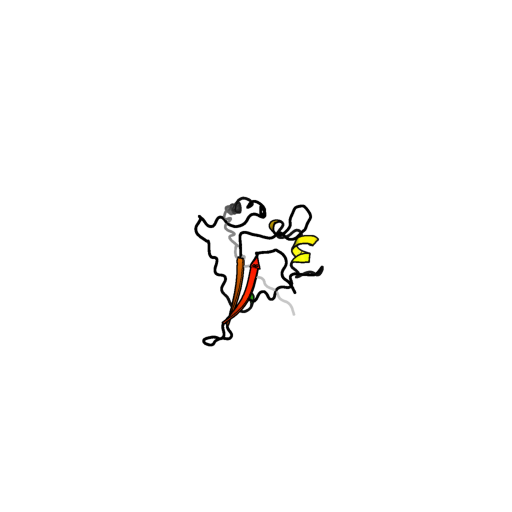 A CA 1
ATOM 611 C C . TYR A 1 83 ? -9.924 3.299 4.213 1.00 91.06 83 TYR A C 1
ATOM 613 O O . TYR A 1 83 ? -9.542 2.146 4.005 1.00 91.06 83 TYR A O 1
ATOM 621 N N . PRO A 1 84 ? -11.191 3.684 3.949 1.00 89.12 84 PRO A N 1
ATOM 622 C CA . PRO A 1 84 ? -12.231 2.742 3.521 1.00 89.12 84 PRO A CA 1
ATOM 623 C C . PRO A 1 84 ? -11.858 1.982 2.240 1.00 89.12 84 PRO A C 1
ATOM 625 O O . PRO A 1 84 ? -12.228 0.831 2.080 1.00 89.12 84 PRO A O 1
ATOM 628 N N . TYR A 1 85 ? -11.028 2.582 1.384 1.00 87.69 85 TYR A N 1
ATOM 629 C CA . TYR A 1 85 ? -10.501 1.987 0.152 1.00 87.69 85 TYR A CA 1
ATOM 630 C C . TYR A 1 85 ? -9.532 0.804 0.360 1.00 87.69 85 TYR A C 1
ATOM 632 O O . TYR A 1 85 ? -9.025 0.248 -0.613 1.00 87.69 85 TYR A O 1
ATOM 640 N N . LEU A 1 86 ? -9.181 0.453 1.603 1.00 90.44 86 LEU A N 1
ATOM 641 C CA . LEU A 1 86 ? -8.336 -0.710 1.891 1.00 90.44 86 LEU A CA 1
ATOM 642 C C . LEU A 1 86 ? -9.139 -2.002 2.072 1.00 90.44 86 LEU A C 1
ATOM 644 O O . LEU A 1 86 ? -8.536 -3.077 2.003 1.00 90.44 86 LEU A O 1
ATOM 648 N N . VAL A 1 87 ? -10.455 -1.923 2.272 1.00 90.31 87 VAL A N 1
ATOM 649 C CA . VAL A 1 87 ? -11.338 -3.081 2.471 1.00 90.31 87 VAL A CA 1
ATOM 650 C C . VAL A 1 87 ? -12.446 -3.123 1.424 1.00 90.31 87 VAL A C 1
ATOM 652 O O . VAL A 1 87 ? -12.815 -2.094 0.874 1.00 90.31 87 VAL A O 1
ATOM 655 N N . ASP A 1 88 ? -12.932 -4.323 1.121 1.00 88.81 88 ASP A N 1
ATOM 656 C CA . ASP A 1 88 ? -14.097 -4.521 0.260 1.00 88.81 88 ASP A CA 1
ATOM 657 C C . ASP A 1 88 ? -15.414 -4.299 1.026 1.00 88.81 88 ASP A C 1
ATOM 659 O O . ASP A 1 88 ? -15.429 -4.069 2.239 1.00 88.81 88 ASP A O 1
ATOM 663 N N . GLU A 1 89 ? -16.541 -4.407 0.320 1.00 88.00 89 GLU A N 1
ATOM 664 C CA . GLU A 1 89 ? -17.885 -4.290 0.905 1.00 88.00 89 GLU A CA 1
ATOM 665 C C . GLU A 1 89 ? -18.157 -5.317 2.022 1.00 88.00 89 GLU A C 1
ATOM 667 O O . GLU A 1 89 ? -18.991 -5.081 2.895 1.00 88.00 89 GLU A O 1
ATOM 672 N N . ALA A 1 90 ? -17.442 -6.447 2.026 1.00 89.19 90 ALA A N 1
ATOM 673 C CA . ALA A 1 90 ? -17.531 -7.482 3.053 1.00 89.19 90 ALA A CA 1
ATOM 674 C C . ALA A 1 90 ? -16.554 -7.256 4.229 1.00 89.19 90 ALA A C 1
ATOM 676 O O . ALA A 1 90 ? -16.532 -8.049 5.173 1.00 89.19 90 ALA A O 1
ATOM 677 N N . GLY A 1 91 ? -15.756 -6.183 4.203 1.00 88.44 91 GLY A N 1
ATOM 678 C CA . GLY A 1 91 ? -14.774 -5.842 5.232 1.00 88.44 91 GLY A CA 1
ATOM 679 C C . GLY A 1 91 ? -13.467 -6.641 5.155 1.00 88.44 91 GLY A C 1
ATOM 680 O O . GLY A 1 91 ? -12.658 -6.592 6.092 1.00 88.44 91 GLY A O 1
ATOM 681 N N . ASN A 1 92 ? -13.239 -7.381 4.067 1.00 89.75 92 ASN A N 1
ATOM 682 C CA . ASN A 1 92 ? -11.984 -8.084 3.824 1.00 89.75 92 ASN A CA 1
ATOM 683 C C . ASN A 1 92 ? -10.953 -7.146 3.209 1.00 89.75 92 ASN A C 1
ATOM 685 O O . ASN A 1 92 ? -11.282 -6.206 2.495 1.00 89.75 92 ASN A O 1
ATOM 689 N N . TRP A 1 93 ? -9.674 -7.430 3.442 1.00 90.94 93 TRP A N 1
ATOM 690 C CA . TRP A 1 93 ? -8.590 -6.663 2.844 1.00 90.94 93 TRP A CA 1
ATOM 691 C C . TRP A 1 93 ? -8.587 -6.775 1.322 1.00 90.94 93 TRP A C 1
ATOM 693 O O . TRP A 1 93 ? -8.499 -7.876 0.775 1.00 90.94 93 TRP A O 1
ATOM 703 N N . THR A 1 94 ? -8.580 -5.630 0.645 1.00 91.44 94 THR A N 1
ATOM 704 C CA . THR A 1 94 ? -8.422 -5.590 -0.808 1.00 91.44 94 THR A CA 1
ATOM 705 C C . THR A 1 94 ? -7.022 -6.043 -1.221 1.00 91.44 94 THR A C 1
ATOM 707 O O . THR A 1 94 ? -6.023 -5.844 -0.512 1.00 91.44 94 THR A O 1
ATOM 710 N N . VAL A 1 95 ? -6.949 -6.658 -2.401 1.00 91.00 95 VAL A N 1
ATOM 711 C CA . VAL A 1 95 ? -5.703 -7.092 -3.037 1.00 91.00 95 VAL A CA 1
ATOM 712 C C . VAL A 1 95 ? -5.669 -6.565 -4.466 1.00 91.00 95 VAL A C 1
ATOM 714 O O . VAL A 1 95 ? -6.617 -6.735 -5.228 1.00 91.00 95 VAL A O 1
ATOM 717 N N . ARG A 1 96 ? -4.551 -5.948 -4.844 1.00 92.19 96 ARG A N 1
ATOM 718 C CA . ARG A 1 96 ? -4.272 -5.459 -6.195 1.00 92.19 96 ARG A CA 1
ATOM 719 C C . ARG A 1 96 ? -3.482 -6.503 -6.972 1.00 92.19 96 ARG A C 1
ATOM 721 O O . ARG A 1 96 ? -2.284 -6.661 -6.748 1.00 92.19 96 ARG A O 1
ATOM 728 N N . GLN A 1 97 ? -4.143 -7.183 -7.905 1.00 92.50 97 GLN A N 1
ATOM 729 C CA . GLN A 1 97 ? -3.513 -8.156 -8.816 1.00 92.50 97 GLN A CA 1
ATOM 730 C C . GLN A 1 97 ? -2.744 -7.490 -9.973 1.00 92.50 97 GLN A C 1
ATOM 732 O O . GLN A 1 97 ? -2.146 -8.155 -10.814 1.00 92.50 97 GLN A O 1
ATOM 737 N N . ASP A 1 98 ? -2.742 -6.162 -10.010 1.00 92.94 98 ASP A N 1
ATOM 738 C CA . ASP A 1 98 ? -2.096 -5.318 -11.008 1.00 92.94 98 ASP A CA 1
ATOM 739 C C . ASP A 1 98 ? -0.945 -4.472 -10.426 1.00 92.94 98 ASP A C 1
ATOM 741 O O . ASP A 1 98 ? -0.229 -3.809 -11.175 1.00 92.94 98 ASP A O 1
ATOM 745 N N . VAL A 1 99 ? -0.723 -4.504 -9.103 1.00 93.31 99 VAL A N 1
ATOM 746 C CA . VAL A 1 99 ? 0.310 -3.703 -8.421 1.00 93.31 99 VAL A CA 1
ATOM 747 C C . VAL A 1 99 ? 1.207 -4.584 -7.559 1.00 93.31 99 VAL A C 1
ATOM 749 O O . VAL A 1 99 ? 0.747 -5.259 -6.639 1.00 93.31 99 VAL A O 1
ATOM 752 N N . ARG A 1 100 ? 2.521 -4.522 -7.800 1.00 93.50 100 ARG A N 1
ATOM 753 C CA . ARG A 1 100 ? 3.534 -5.195 -6.974 1.00 93.50 100 ARG A CA 1
ATOM 754 C C . ARG A 1 100 ? 4.076 -4.257 -5.900 1.00 93.50 100 ARG A C 1
ATOM 756 O O . ARG A 1 100 ? 4.470 -3.136 -6.207 1.00 93.50 100 ARG A O 1
ATOM 763 N N . ASN A 1 101 ? 4.144 -4.742 -4.660 1.00 91.88 101 ASN A N 1
ATOM 764 C CA . ASN A 1 101 ? 4.902 -4.107 -3.586 1.00 91.88 101 ASN A CA 1
ATOM 765 C C . ASN A 1 101 ? 6.243 -4.837 -3.434 1.00 91.88 101 ASN A C 1
ATOM 767 O O . ASN A 1 101 ? 6.294 -5.995 -3.002 1.00 91.88 101 ASN A O 1
ATOM 771 N N . VAL A 1 102 ? 7.317 -4.140 -3.806 1.00 91.88 102 VAL A N 1
ATOM 772 C CA . VAL A 1 102 ? 8.690 -4.629 -3.714 1.00 91.88 102 VAL A CA 1
ATOM 773 C C . VAL A 1 102 ? 9.450 -3.776 -2.713 1.00 91.88 102 VAL A C 1
ATOM 775 O O . VAL A 1 102 ? 9.600 -2.573 -2.909 1.00 91.88 102 VAL A O 1
ATOM 778 N N . ALA A 1 103 ? 9.981 -4.416 -1.675 1.00 89.12 103 ALA A N 1
ATOM 779 C CA . ALA A 1 103 ? 10.850 -3.766 -0.706 1.00 89.12 103 ALA A CA 1
ATOM 780 C C . ALA A 1 103 ? 12.261 -4.334 -0.836 1.00 89.12 103 ALA A C 1
ATOM 782 O O . ALA A 1 103 ? 12.465 -5.549 -0.759 1.00 89.12 103 ALA A O 1
ATOM 783 N N . VAL A 1 104 ? 13.244 -3.454 -1.006 1.00 88.12 104 VAL A N 1
ATOM 784 C CA . VAL A 1 104 ? 14.671 -3.790 -0.989 1.00 88.12 104 VAL A CA 1
ATOM 785 C C . VAL A 1 104 ? 15.349 -3.011 0.125 1.00 88.12 104 VAL A C 1
ATOM 787 O O . VAL A 1 104 ? 15.045 -1.844 0.353 1.00 88.12 104 VAL A O 1
ATOM 790 N N . MET A 1 105 ? 16.267 -3.654 0.837 1.00 85.25 105 MET A N 1
ATOM 791 C CA . MET A 1 105 ? 16.990 -3.027 1.940 1.00 85.25 105 MET A CA 1
ATOM 792 C C . MET A 1 105 ? 18.459 -3.421 1.876 1.00 85.25 105 MET A C 1
ATOM 794 O O . MET A 1 105 ? 18.775 -4.593 1.681 1.00 85.25 105 MET A O 1
ATOM 798 N N . GLY A 1 106 ? 19.351 -2.448 2.048 1.00 80.56 106 GLY A N 1
ATOM 799 C CA . GLY A 1 106 ? 20.794 -2.666 2.124 1.00 80.56 106 GLY A CA 1
ATOM 800 C C . GLY A 1 106 ? 21.353 -2.242 3.477 1.00 80.56 106 GLY A C 1
ATOM 801 O O . GLY A 1 106 ? 20.884 -1.274 4.066 1.00 80.56 106 GLY A O 1
ATOM 802 N N . SER A 1 107 ? 22.378 -2.943 3.965 1.00 73.38 107 SER A N 1
ATOM 803 C CA . SER A 1 107 ? 23.062 -2.609 5.225 1.00 73.38 107 SER A CA 1
ATOM 804 C C . SER A 1 107 ? 24.294 -1.702 5.033 1.00 73.38 107 SER A C 1
ATOM 806 O O . SER A 1 107 ? 25.252 -1.817 5.792 1.00 73.38 107 SER A O 1
ATOM 808 N N . GLY A 1 108 ? 24.313 -0.853 3.996 1.00 69.06 108 GLY A N 1
ATOM 809 C CA . GLY A 1 108 ? 25.361 0.163 3.798 1.00 69.06 108 GLY A CA 1
ATOM 810 C C . GLY A 1 108 ? 26.653 -0.281 3.092 1.00 69.06 108 GLY A C 1
ATOM 811 O O . GLY A 1 108 ? 27.650 0.424 3.194 1.00 69.06 108 GLY A O 1
ATOM 812 N N . GLY A 1 109 ? 26.665 -1.409 2.368 1.00 73.12 109 GLY A N 1
ATOM 813 C CA . GLY A 1 109 ? 27.843 -1.858 1.607 1.00 73.12 109 GLY A CA 1
ATOM 814 C C . GLY A 1 109 ? 27.500 -2.547 0.275 1.00 73.12 109 GLY A C 1
ATOM 815 O O . GLY A 1 109 ? 26.383 -3.057 0.130 1.00 73.12 109 GLY A O 1
ATOM 816 N N . PRO A 1 110 ? 28.431 -2.588 -0.701 1.00 78.06 110 PRO A N 1
ATOM 817 C CA . PRO A 1 110 ? 28.225 -3.271 -1.981 1.00 78.06 110 PRO A CA 1
ATOM 818 C C . PRO A 1 110 ? 27.800 -4.734 -1.795 1.00 78.06 110 PRO A C 1
ATOM 820 O O . PRO A 1 110 ? 28.352 -5.448 -0.961 1.00 78.06 110 PRO A O 1
ATOM 823 N N . GLY A 1 111 ? 26.788 -5.181 -2.544 1.00 82.06 111 GLY A N 1
ATOM 824 C CA . GLY A 1 111 ? 26.282 -6.562 -2.481 1.00 82.06 111 GLY A CA 1
ATOM 825 C C . GLY A 1 111 ? 25.483 -6.916 -1.218 1.00 82.06 111 GLY A C 1
ATOM 826 O O . GLY A 1 111 ? 25.086 -8.064 -1.050 1.00 82.06 111 GLY A O 1
ATOM 827 N N . ARG A 1 112 ? 25.217 -5.953 -0.324 1.00 81.50 112 ARG A N 1
ATOM 828 C CA . ARG A 1 112 ? 24.441 -6.168 0.914 1.00 81.50 112 ARG A CA 1
ATOM 829 C C . ARG A 1 112 ? 22.956 -5.826 0.774 1.00 81.50 112 ARG A C 1
ATOM 831 O O . ARG A 1 112 ? 22.254 -5.782 1.782 1.00 81.50 112 ARG A O 1
ATOM 838 N N . THR A 1 113 ? 22.487 -5.564 -0.444 1.00 86.19 113 THR A N 1
ATOM 839 C CA . THR A 1 113 ? 21.072 -5.312 -0.736 1.00 86.19 113 THR A CA 1
ATOM 840 C C . THR A 1 113 ? 20.326 -6.631 -0.861 1.00 86.19 113 THR A C 1
ATOM 842 O O . THR A 1 113 ? 20.709 -7.492 -1.647 1.00 86.19 113 THR A O 1
ATOM 845 N N . GLN A 1 114 ? 19.247 -6.778 -0.101 1.00 85.88 114 GLN A N 1
ATOM 846 C CA . GLN A 1 114 ? 18.368 -7.940 -0.143 1.00 85.88 114 GLN A CA 1
ATOM 847 C C . GLN A 1 114 ? 16.942 -7.512 -0.470 1.00 85.88 114 GLN A C 1
ATOM 849 O O . GLN A 1 114 ? 16.461 -6.481 0.008 1.00 85.88 114 GLN A O 1
ATOM 854 N N . VAL A 1 115 ? 16.257 -8.339 -1.260 1.00 89.19 115 VAL A N 1
ATOM 855 C CA . VAL A 1 115 ? 14.807 -8.247 -1.441 1.00 89.19 115 VAL A CA 1
ATOM 856 C C . VAL A 1 115 ? 14.152 -8.723 -0.148 1.00 89.19 115 VAL A C 1
ATOM 858 O O . VAL A 1 115 ? 14.377 -9.846 0.294 1.00 89.19 115 VAL A O 1
ATOM 861 N N . ARG A 1 116 ? 13.369 -7.849 0.478 1.00 85.81 116 ARG A N 1
ATOM 862 C CA . ARG A 1 116 ? 12.628 -8.123 1.715 1.00 85.81 116 ARG A CA 1
ATOM 863 C C . ARG A 1 116 ? 11.222 -8.627 1.417 1.00 85.81 116 ARG A C 1
ATOM 865 O O . ARG A 1 116 ? 10.732 -9.502 2.118 1.00 85.81 116 ARG A O 1
ATOM 872 N N . LYS A 1 117 ? 10.599 -8.074 0.374 1.00 87.56 117 LYS A N 1
ATOM 873 C CA . LYS A 1 117 ? 9.226 -8.360 -0.043 1.00 87.56 117 LYS A CA 1
ATOM 874 C C . LYS A 1 117 ? 9.112 -8.252 -1.551 1.00 87.56 117 LYS A C 1
ATOM 876 O O . LYS A 1 117 ? 9.750 -7.385 -2.149 1.00 87.56 117 LYS A O 1
ATOM 881 N N . ASN A 1 118 ? 8.298 -9.116 -2.147 1.00 92.06 118 ASN A N 1
ATOM 882 C CA . ASN A 1 118 ? 7.939 -9.025 -3.554 1.00 92.06 118 ASN A CA 1
ATOM 883 C C . ASN A 1 118 ? 6.577 -9.683 -3.812 1.00 92.06 118 ASN A C 1
ATOM 885 O O . ASN A 1 118 ? 6.486 -10.709 -4.486 1.00 92.06 118 ASN A O 1
ATOM 889 N N . ASP A 1 119 ? 5.520 -9.064 -3.299 1.00 92.06 119 ASP A N 1
ATOM 890 C CA . ASP A 1 119 ? 4.159 -9.604 -3.343 1.00 92.06 119 ASP A CA 1
ATOM 891 C C . ASP A 1 119 ? 3.209 -8.651 -4.072 1.00 92.06 119 ASP A C 1
ATOM 893 O O . ASP A 1 119 ? 3.562 -7.517 -4.408 1.00 92.06 119 ASP A O 1
ATOM 897 N N . TRP A 1 120 ? 1.979 -9.101 -4.300 1.00 92.31 120 TRP A N 1
ATOM 898 C CA . TRP A 1 120 ? 0.874 -8.214 -4.654 1.00 92.31 120 TRP A CA 1
ATOM 899 C C . TRP A 1 120 ? 0.604 -7.209 -3.531 1.00 92.31 120 TRP A C 1
ATOM 901 O O . TRP A 1 120 ? 0.739 -7.530 -2.345 1.00 92.31 120 TRP A O 1
ATOM 911 N N . LEU A 1 121 ? 0.230 -5.982 -3.893 1.00 90.88 121 LEU A N 1
ATOM 912 C CA . LEU A 1 121 ? -0.158 -4.971 -2.917 1.00 90.88 121 LEU A CA 1
ATOM 913 C C . LEU A 1 121 ? -1.493 -5.377 -2.278 1.00 90.88 121 LEU A C 1
ATOM 915 O O . LEU A 1 121 ? -2.485 -5.596 -2.967 1.00 90.88 121 LEU A O 1
ATOM 919 N N . LYS A 1 122 ? -1.510 -5.476 -0.952 1.00 87.62 122 LYS A N 1
ATOM 920 C CA . LYS A 1 122 ? -2.675 -5.865 -0.152 1.00 87.62 122 LYS A CA 1
ATOM 921 C C . LYS A 1 122 ? -2.728 -5.045 1.130 1.00 87.62 122 LYS A C 1
ATOM 923 O O . LYS A 1 122 ? -1.675 -4.659 1.640 1.00 87.62 122 LYS A O 1
ATOM 928 N N . GLY A 1 123 ? -3.934 -4.821 1.655 1.00 76.81 123 GLY A N 1
ATOM 929 C CA . GLY A 1 123 ? -4.140 -4.084 2.911 1.00 76.81 123 GLY A CA 1
ATOM 930 C C . GLY A 1 123 ? -3.552 -4.776 4.151 1.00 76.81 123 GLY A C 1
ATOM 931 O O . GLY A 1 123 ? -3.226 -4.111 5.129 1.00 76.81 123 GLY A O 1
ATOM 932 N N . ALA A 1 124 ? -3.330 -6.095 4.085 1.00 71.12 124 ALA A N 1
ATOM 933 C CA . ALA A 1 124 ? -2.710 -6.881 5.151 1.00 71.12 124 ALA A CA 1
ATOM 934 C C . ALA A 1 124 ? -1.259 -7.289 4.848 1.00 71.12 124 ALA A C 1
ATOM 936 O O . ALA A 1 124 ? -0.977 -7.956 3.852 1.00 71.12 124 ALA A O 1
ATOM 937 N N . GLY A 1 125 ? -0.340 -6.983 5.762 1.00 59.06 125 GLY A N 1
ATOM 938 C CA . GLY A 1 125 ? 1.022 -7.520 5.804 1.00 59.06 125 GLY A CA 1
ATOM 939 C C . GLY A 1 125 ? 1.160 -8.545 6.929 1.00 59.06 125 GLY A C 1
ATOM 940 O O . GLY A 1 125 ? 0.569 -8.379 7.991 1.00 59.06 125 GLY A O 1
ATOM 941 N N . GLY A 1 126 ? 1.896 -9.632 6.686 1.00 57.53 126 GLY A N 1
ATOM 942 C CA . GLY A 1 126 ? 2.198 -10.617 7.722 1.00 57.53 126 GLY A CA 1
ATOM 943 C C . GLY A 1 126 ? 3.201 -10.063 8.736 1.00 57.53 126 GLY A C 1
ATOM 944 O O . GLY A 1 126 ? 4.308 -9.710 8.337 1.00 57.53 126 GLY A O 1
ATOM 945 N N . LYS A 1 127 ? 2.792 -10.120 10.013 1.00 45.53 127 LYS A N 1
ATOM 946 C CA . LYS A 1 127 ? 3.410 -9.603 11.253 1.00 45.53 127 LYS A CA 1
ATOM 947 C C . LYS A 1 127 ? 3.345 -8.092 11.453 1.00 45.53 127 LYS A C 1
ATOM 949 O O . LYS A 1 127 ? 3.893 -7.349 10.621 1.00 45.53 127 LYS A O 1
#

Secondary structure (DSSP, 8-state):
---------------------------------PPPP-SPPP-TTSPPP------SGGGS--S--S-SSTTSHHHHHHTS---GGGB-TTSPBPEEEEEEEEEEEE-SSTT-EEEEEEEEEES----

Radius of gyration: 28.66 Å; chains: 1; bounding box: 46×73×81 Å

pLDDT: mean 78.02, std 16.52, range [37.66, 96.81]

Sequence (127 aa):
MNCITRRIATTILAIALFPSLLVFPARAEGPSALPDPDGKPADMSRPVKVYILMGQSNMLEMGKVGGDKEGTLEHAVKSEGKYPYLVDEAGNWTVRQDVRNVAVMGSGGPGRTQVRKNDWLKGAGGK

Foldseek 3Di:
DDDDDDDDDDDDDDDDDDPDDPPDPPPPPPPDPDDAAPPDEADPVDDDDDDDDDDPDVVVPPFAADDCDPRHVLVCCVVVVPPVSQADPVRHGGWHNHDWDWDWDAPPDPPRIDTPDTGTDISDDDD